Protein AF-A0A9D5NCJ2-F1 (afdb_monomer_lite)

Secondary structure (DSSP, 8-state):
--EEEEETTTTEEEEEETTEEEEEE-TTHHHHTTTTT-SSSEEEEEGGGTHHHHHHHHHTSS-HHHHHHHHHHHHHHHHHHHHHHTT-

Radius of gyration: 12.78 Å; chains: 1; bounding box: 34×27×31 Å

pLDDT: mean 77.66, std 10.02, range [46.31, 92.62]

Foldseek 3Di:
DWKWKQQLVQQKIWTQDPVGIDIDHQPCSVVLCVVQVCPPSMDMDHCVQCVVLVVCPVVVVDDSVRSNVVVSVVSNVVSVVVVVVVVD

Sequence (88 aa):
MDRIIFDFETETFTVENDEGTMEHKLPGLKNSRERILADAGIMIMDASEMNELFRQYQDGTLDQEEFFEKIMESLVDHVKSRYHDSLN

Structure (mmCIF, N/CA/C/O backbone):
data_AF-A0A9D5NCJ2-F1
#
_entry.id   AF-A0A9D5NCJ2-F1
#
loop_
_atom_site.group_PDB
_atom_site.id
_atom_site.type_symbol
_atom_site.label_atom_id
_atom_site.label_alt_id
_atom_site.label_comp_id
_atom_site.label_asym_id
_atom_site.label_entity_id
_atom_site.label_seq_id
_atom_site.pdbx_PDB_ins_code
_atom_site.Cartn_x
_atom_site.Cartn_y
_atom_site.Cartn_z
_atom_site.occupancy
_atom_site.B_iso_or_equiv
_atom_site.auth_seq_id
_atom_site.auth_comp_id
_atom_site.auth_asym_id
_atom_site.auth_atom_id
_atom_site.pdbx_PDB_model_num
ATOM 1 N N . MET A 1 1 ? -2.524 -17.481 1.058 1.00 65.12 1 MET A N 1
ATOM 2 C CA . MET A 1 1 ? -1.377 -16.633 0.672 1.00 65.12 1 MET A CA 1
ATOM 3 C C . MET A 1 1 ? -1.921 -15.237 0.663 1.00 65.12 1 MET A C 1
ATOM 5 O O . MET A 1 1 ? -2.738 -14.933 -0.202 1.00 65.12 1 MET A O 1
ATOM 9 N N . ASP A 1 2 ? -1.548 -14.469 1.674 1.00 81.38 2 ASP A N 1
ATOM 10 C CA . ASP A 1 2 ? -1.983 -13.091 1.794 1.00 81.38 2 ASP A CA 1
ATOM 11 C C . ASP A 1 2 ? -1.268 -12.273 0.719 1.00 81.38 2 ASP A C 1
ATOM 13 O O . ASP A 1 2 ? -0.047 -12.367 0.563 1.00 81.38 2 ASP A O 1
ATOM 17 N N . ARG A 1 3 ? -2.021 -11.507 -0.062 1.00 83.69 3 ARG A N 1
ATOM 18 C CA . ARG A 1 3 ? -1.467 -10.700 -1.150 1.00 83.69 3 ARG A CA 1
ATOM 19 C C . ARG A 1 3 ? -1.987 -9.284 -1.083 1.00 83.69 3 ARG A C 1
ATOM 21 O O . ARG A 1 3 ? -3.126 -9.035 -0.694 1.00 83.69 3 ARG A O 1
ATOM 28 N N . ILE A 1 4 ? -1.136 -8.366 -1.506 1.00 83.69 4 ILE A N 1
ATOM 29 C CA . ILE A 1 4 ? -1.469 -6.957 -1.621 1.00 83.69 4 ILE A CA 1
ATOM 30 C C . ILE A 1 4 ? -1.414 -6.588 -3.084 1.00 83.69 4 ILE A C 1
ATOM 32 O O . ILE A 1 4 ? -0.447 -6.905 -3.777 1.00 83.69 4 ILE A O 1
ATOM 36 N N . ILE A 1 5 ? -2.451 -5.906 -3.538 1.00 86.31 5 ILE A N 1
ATOM 37 C CA . ILE A 1 5 ? -2.578 -5.419 -4.898 1.00 86.31 5 ILE A CA 1
ATOM 38 C C . ILE A 1 5 ? -2.583 -3.899 -4.843 1.00 86.31 5 ILE A C 1
ATOM 40 O O . ILE A 1 5 ? -3.466 -3.299 -4.235 1.00 86.31 5 ILE A O 1
ATOM 44 N N . PHE A 1 6 ? -1.603 -3.284 -5.491 1.00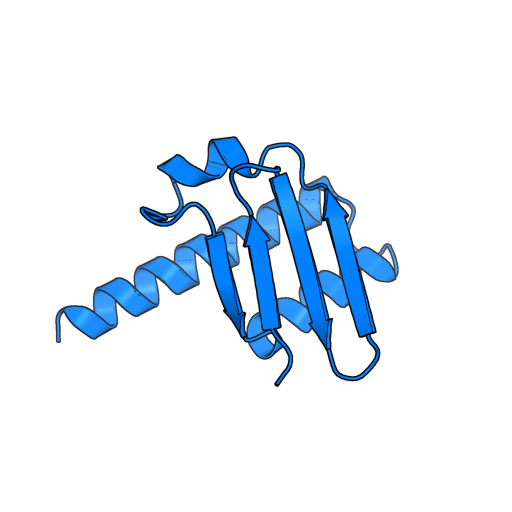 84.75 6 PHE A N 1
ATOM 45 C CA . PHE A 1 6 ? -1.553 -1.849 -5.728 1.00 84.75 6 PHE A CA 1
ATOM 46 C C . PHE A 1 6 ? -2.007 -1.576 -7.155 1.00 84.75 6 PHE A C 1
ATOM 48 O O . PHE A 1 6 ? -1.338 -1.989 -8.104 1.00 84.75 6 PHE A O 1
ATOM 55 N N . ASP A 1 7 ? -3.129 -0.880 -7.299 1.00 87.62 7 ASP A N 1
ATOM 56 C CA . ASP A 1 7 ? -3.614 -0.375 -8.577 1.00 87.62 7 ASP A CA 1
ATOM 57 C C . ASP A 1 7 ? -3.260 1.111 -8.694 1.00 87.62 7 ASP A C 1
ATOM 59 O O . ASP A 1 7 ? -3.823 1.984 -8.025 1.00 87.62 7 ASP A O 1
ATOM 63 N N . PHE A 1 8 ? -2.281 1.396 -9.549 1.00 83.25 8 PHE A N 1
ATOM 64 C CA . PHE A 1 8 ? -1.778 2.746 -9.781 1.00 83.25 8 PHE A CA 1
ATOM 65 C C . PHE A 1 8 ? -2.708 3.567 -10.679 1.00 83.25 8 PHE A C 1
ATOM 67 O O . PHE A 1 8 ? -2.565 4.788 -10.745 1.00 83.25 8 PHE A O 1
ATOM 74 N N . GLU A 1 9 ? -3.628 2.932 -11.409 1.00 83.19 9 GLU A N 1
ATOM 75 C CA . GLU A 1 9 ? -4.578 3.629 -12.272 1.00 83.19 9 GLU A CA 1
ATOM 76 C C . GLU A 1 9 ? -5.772 4.149 -11.479 1.00 83.19 9 GLU A C 1
ATOM 78 O O . GLU A 1 9 ? -6.162 5.308 -11.654 1.00 83.19 9 GLU A O 1
ATOM 83 N N . THR A 1 10 ? -6.326 3.312 -10.599 1.00 86.94 10 THR A N 1
ATOM 84 C CA . THR A 1 10 ? -7.461 3.659 -9.729 1.00 86.94 10 THR A CA 1
ATOM 85 C C . THR A 1 10 ? -7.041 4.217 -8.373 1.00 86.94 10 THR A C 1
ATOM 87 O O . THR A 1 10 ? -7.906 4.644 -7.604 1.00 86.94 10 THR A O 1
ATOM 90 N N . GLU A 1 11 ? -5.733 4.258 -8.097 1.00 87.75 11 GLU A N 1
ATOM 91 C CA . GLU A 1 11 ? -5.151 4.731 -6.837 1.00 87.75 11 GLU A CA 1
ATOM 92 C C . GLU A 1 11 ? -5.708 3.975 -5.628 1.00 87.75 11 GLU A C 1
ATOM 94 O O . GLU A 1 11 ? -6.052 4.559 -4.597 1.00 87.75 11 GLU A O 1
ATOM 99 N N . THR A 1 12 ? -5.831 2.660 -5.769 1.00 86.62 12 THR A N 1
ATOM 100 C CA . THR A 1 12 ? -6.350 1.773 -4.730 1.00 86.62 12 THR A CA 1
ATOM 101 C C . THR A 1 12 ? -5.294 0.780 -4.292 1.00 86.62 12 THR A C 1
ATOM 103 O O . THR A 1 12 ? -4.501 0.281 -5.089 1.00 86.62 12 THR A O 1
ATOM 106 N N . PHE A 1 13 ? -5.313 0.466 -3.002 1.00 86.31 13 PHE A N 1
ATOM 107 C CA . PHE A 1 13 ? -4.701 -0.749 -2.501 1.00 86.31 13 PHE A CA 1
ATOM 108 C C . PHE A 1 13 ? -5.777 -1.727 -2.073 1.00 86.31 13 PHE A C 1
ATOM 110 O O . PHE A 1 13 ? -6.799 -1.343 -1.501 1.00 86.31 13 PHE A O 1
ATOM 117 N N . THR A 1 14 ? -5.505 -2.997 -2.328 1.00 88.12 14 THR A N 1
ATOM 118 C CA . THR A 1 14 ? -6.329 -4.109 -1.884 1.00 88.12 14 THR A CA 1
ATOM 119 C C . THR A 1 14 ? -5.468 -5.069 -1.087 1.00 88.12 14 THR A C 1
ATOM 121 O O . THR A 1 14 ? -4.428 -5.504 -1.572 1.00 88.12 14 THR A O 1
ATOM 124 N N . VAL A 1 15 ? -5.902 -5.408 0.121 1.00 85.88 15 VAL A N 1
ATOM 125 C CA . VAL A 1 15 ? -5.329 -6.493 0.919 1.00 85.88 15 VAL A CA 1
ATOM 126 C C . VAL A 1 15 ? -6.287 -7.669 0.836 1.00 85.88 15 VAL A C 1
ATOM 128 O O . VAL A 1 15 ? -7.450 -7.555 1.219 1.00 85.88 15 VAL A O 1
ATOM 131 N N . GLU A 1 16 ? -5.811 -8.790 0.313 1.00 87.44 16 GLU A N 1
ATOM 132 C CA . GLU A 1 16 ? -6.529 -10.060 0.321 1.00 87.44 16 GLU A CA 1
ATOM 133 C C . GLU A 1 16 ? -5.830 -10.998 1.296 1.00 87.44 16 GLU A C 1
ATOM 135 O O . GLU A 1 16 ? -4.691 -11.405 1.056 1.00 87.44 16 GLU A O 1
ATOM 140 N N . ASN A 1 17 ? -6.515 -11.334 2.384 1.00 81.75 17 ASN A N 1
ATOM 141 C CA . ASN A 1 17 ? -6.032 -12.260 3.399 1.00 81.75 17 ASN A CA 1
ATOM 142 C C . ASN A 1 17 ? -7.091 -13.322 3.739 1.00 81.75 17 ASN A C 1
ATOM 144 O O . ASN A 1 17 ? -8.195 -13.318 3.188 1.00 81.75 17 ASN A O 1
ATOM 148 N N . ASP A 1 18 ? -6.761 -14.246 4.645 1.00 80.38 18 ASP A N 1
ATOM 149 C CA . ASP A 1 18 ? -7.701 -15.281 5.111 1.00 80.38 18 ASP A CA 1
ATOM 150 C C . ASP A 1 18 ? -8.953 -14.710 5.825 1.00 80.38 18 ASP A C 1
ATOM 152 O O . ASP A 1 18 ? -9.970 -15.399 5.927 1.00 80.38 18 ASP A O 1
ATOM 156 N N . GLU A 1 19 ? -8.916 -13.456 6.294 1.00 78.19 19 GLU A N 1
ATOM 157 C CA . GLU A 1 19 ? -10.054 -12.771 6.930 1.00 78.19 19 GLU A CA 1
ATOM 158 C C . GLU A 1 19 ? -10.976 -12.062 5.920 1.00 78.19 19 GLU A C 1
ATOM 160 O O . GLU A 1 19 ? -12.135 -11.777 6.235 1.00 78.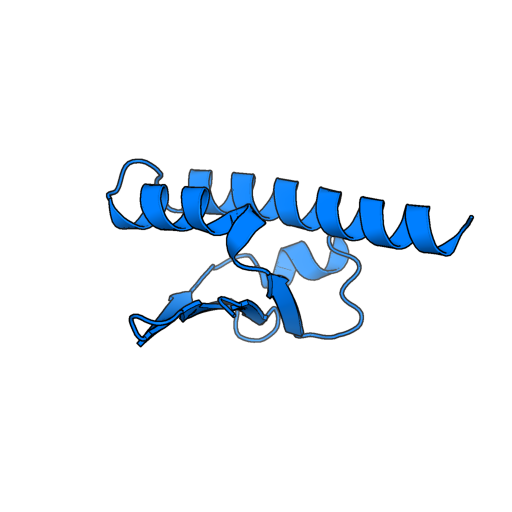19 19 GLU A O 1
ATOM 165 N N . GLY A 1 20 ? -10.502 -11.810 4.695 1.00 81.88 20 GLY A N 1
ATOM 166 C CA . GLY A 1 20 ? -11.287 -11.242 3.604 1.00 81.88 20 GLY A CA 1
ATOM 167 C C . GLY A 1 20 ? -10.500 -10.314 2.678 1.00 81.88 20 GLY A C 1
ATOM 168 O O . GLY A 1 20 ? -9.271 -10.299 2.641 1.00 81.88 20 GLY A O 1
ATOM 169 N N . THR A 1 21 ? -11.242 -9.527 1.897 1.00 85.25 21 THR A N 1
ATOM 170 C CA . THR A 1 21 ? -10.695 -8.516 0.98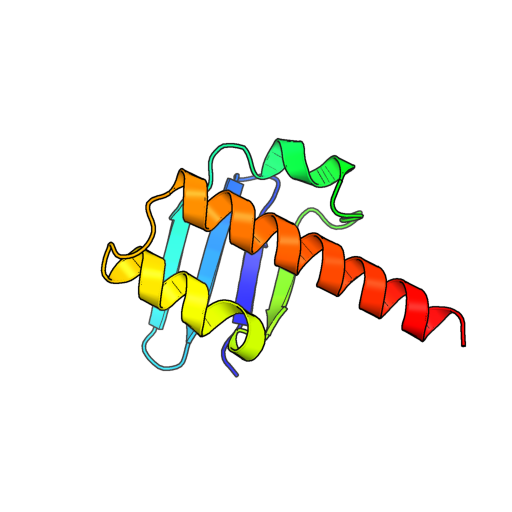4 1.00 85.25 21 THR A CA 1
ATOM 171 C C . THR A 1 21 ? -11.005 -7.126 1.520 1.00 85.25 21 THR A C 1
ATOM 173 O O . THR A 1 21 ? -12.171 -6.798 1.751 1.00 85.25 21 THR A O 1
ATOM 176 N N . MET A 1 22 ? -9.976 -6.301 1.690 1.00 83.75 22 MET A N 1
ATOM 177 C CA . MET A 1 22 ? -10.106 -4.902 2.093 1.00 83.75 22 MET A CA 1
ATOM 178 C C . MET A 1 22 ? -9.537 -3.997 1.014 1.00 83.75 22 MET A C 1
ATOM 180 O O . MET A 1 22 ? -8.380 -4.145 0.634 1.00 83.75 22 MET A O 1
ATOM 184 N N . GLU A 1 23 ? -10.347 -3.054 0.542 1.00 86.94 23 GLU A N 1
ATOM 185 C CA . GLU A 1 23 ? -9.963 -2.067 -0.464 1.00 86.94 23 GLU A CA 1
ATOM 186 C C . GLU A 1 23 ? -9.984 -0.668 0.146 1.00 86.94 23 GLU A C 1
ATOM 188 O O . GLU A 1 23 ? -10.914 -0.289 0.861 1.00 86.94 23 GLU A O 1
ATOM 193 N N . HIS A 1 24 ? -8.963 0.114 -0.170 1.00 84.69 24 HIS A N 1
ATOM 194 C CA . HIS A 1 24 ? -8.797 1.474 0.313 1.00 84.69 24 HIS A CA 1
ATOM 195 C C . HIS A 1 24 ? -8.149 2.337 -0.769 1.00 84.69 24 HIS A C 1
ATOM 197 O O . HIS A 1 24 ? -7.328 1.874 -1.561 1.00 84.69 24 HIS A O 1
ATOM 203 N N . LYS A 1 25 ? -8.489 3.628 -0.787 1.00 85.06 25 LYS A N 1
ATOM 204 C CA . LYS A 1 25 ? -7.869 4.593 -1.700 1.00 85.06 25 LYS A CA 1
ATOM 205 C C . LYS A 1 25 ? -6.580 5.153 -1.111 1.00 85.06 25 LYS A C 1
ATOM 207 O O . LYS A 1 25 ? -6.582 5.628 0.020 1.00 85.06 25 LYS A O 1
ATOM 212 N N . LEU A 1 26 ? -5.523 5.171 -1.917 1.00 81.38 26 LEU A N 1
ATOM 213 C CA . LEU A 1 26 ? -4.260 5.861 -1.650 1.00 81.38 26 LEU A CA 1
ATOM 214 C C . LEU A 1 26 ? -4.086 6.994 -2.664 1.00 81.38 26 LEU A C 1
ATOM 216 O O . LEU A 1 26 ? -3.404 6.819 -3.676 1.00 81.38 26 LEU A O 1
ATOM 220 N N . PRO A 1 27 ? -4.714 8.158 -2.428 1.00 80.94 27 PRO A N 1
ATOM 221 C CA . PRO A 1 27 ? -4.524 9.317 -3.289 1.00 80.94 27 PRO A CA 1
ATOM 222 C C . PRO A 1 27 ? -3.036 9.676 -3.374 1.00 80.94 27 PRO A C 1
ATOM 224 O O . PRO A 1 27 ? -2.371 9.822 -2.353 1.00 80.94 27 PRO A O 1
ATOM 227 N N . GLY A 1 28 ? -2.519 9.817 -4.595 1.00 78.94 28 GLY A N 1
ATOM 228 C CA . GLY A 1 28 ? -1.103 10.069 -4.859 1.00 78.94 28 GLY A CA 1
ATOM 229 C C . GLY A 1 28 ? -0.323 8.835 -5.312 1.00 78.94 28 GLY A C 1
ATOM 230 O O . GLY A 1 28 ? 0.777 8.994 -5.845 1.00 78.94 28 GLY A O 1
ATOM 231 N N . LEU A 1 29 ? -0.890 7.626 -5.200 1.00 80.62 29 LEU A N 1
ATOM 232 C CA . LEU A 1 29 ? -0.256 6.388 -5.666 1.00 80.62 29 LEU A CA 1
ATOM 233 C C . LEU A 1 29 ? 0.078 6.447 -7.162 1.00 80.62 29 LEU A C 1
ATOM 235 O O . LEU A 1 29 ? 1.148 6.010 -7.576 1.00 80.62 29 LEU A O 1
ATOM 239 N N . LYS A 1 30 ? -0.775 7.070 -7.981 1.00 80.38 30 LYS A N 1
ATOM 240 C CA . LYS A 1 30 ? -0.521 7.218 -9.420 1.00 80.38 30 LYS A CA 1
ATOM 241 C C . LYS A 1 30 ? 0.738 8.032 -9.728 1.00 80.38 30 LYS A C 1
ATOM 243 O O . LYS A 1 30 ? 1.424 7.735 -10.702 1.00 80.38 30 LYS A O 1
ATOM 248 N N . ASN A 1 31 ? 1.070 9.023 -8.898 1.00 76.94 31 ASN A N 1
ATOM 249 C CA . ASN A 1 31 ? 2.286 9.835 -9.062 1.00 76.94 31 ASN A CA 1
ATOM 250 C C . ASN A 1 31 ? 3.550 9.035 -8.724 1.00 76.94 31 ASN A C 1
ATOM 252 O O . ASN A 1 31 ? 4.632 9.288 -9.247 1.00 76.94 31 ASN A O 1
ATOM 256 N N . SER A 1 32 ? 3.402 8.028 -7.869 1.00 69.44 32 SER A N 1
ATOM 257 C CA . SER A 1 32 ? 4.469 7.111 -7.499 1.00 69.44 32 SER A CA 1
ATOM 258 C C . SER A 1 32 ? 4.802 6.087 -8.584 1.00 69.44 32 SER A C 1
ATOM 260 O O . SER A 1 32 ? 5.866 5.472 -8.519 1.00 69.44 32 SER A O 1
ATOM 262 N N . ARG A 1 33 ? 3.953 5.948 -9.612 1.00 66.44 33 ARG A N 1
ATOM 263 C CA . ARG A 1 33 ? 4.152 5.050 -10.762 1.00 66.44 33 ARG A CA 1
ATOM 264 C C . ARG A 1 33 ? 5.401 5.371 -11.587 1.00 66.44 33 ARG A C 1
ATOM 266 O O . ARG A 1 33 ? 5.942 4.484 -12.224 1.00 66.44 33 ARG A O 1
ATOM 273 N N . GLU A 1 34 ? 5.868 6.618 -11.614 1.00 63.75 34 GLU A N 1
ATOM 274 C CA . GLU A 1 34 ? 7.131 6.943 -12.303 1.00 63.75 34 GLU A CA 1
ATOM 275 C C . GLU A 1 34 ? 8.361 6.564 -11.462 1.00 63.75 34 GLU A C 1
ATOM 277 O O . GLU A 1 34 ? 9.437 6.305 -11.998 1.00 63.75 34 GLU A O 1
ATOM 282 N N . ARG A 1 35 ? 8.208 6.526 -10.131 1.00 61.31 35 ARG A N 1
ATOM 283 C CA . ARG A 1 35 ? 9.269 6.183 -9.169 1.00 61.31 35 ARG A CA 1
ATOM 284 C C . ARG A 1 35 ? 9.403 4.679 -8.955 1.00 61.31 35 ARG A C 1
ATOM 286 O O . ARG A 1 35 ? 10.511 4.167 -8.826 1.00 61.31 35 ARG A O 1
ATOM 293 N N . ILE A 1 36 ? 8.274 3.993 -8.877 1.00 64.94 36 ILE A N 1
ATOM 294 C CA . ILE A 1 36 ? 8.168 2.541 -8.806 1.00 64.94 36 ILE A CA 1
ATOM 295 C C . ILE A 1 36 ? 8.109 2.091 -10.258 1.00 64.94 36 ILE A C 1
ATOM 297 O O . ILE A 1 36 ? 7.172 2.475 -10.929 1.00 64.94 36 ILE A O 1
ATOM 301 N N . LEU A 1 37 ? 9.092 1.337 -10.757 1.00 58.09 37 LEU A N 1
ATOM 302 C CA . LEU A 1 37 ? 9.235 0.886 -12.158 1.00 58.09 37 LEU A CA 1
ATOM 303 C C . LEU A 1 37 ? 8.092 -0.052 -12.634 1.00 58.09 37 LEU A C 1
ATOM 305 O O . LEU A 1 37 ? 8.325 -1.148 -13.139 1.00 58.09 37 LEU A O 1
ATOM 309 N N . ALA A 1 38 ? 6.839 0.339 -12.426 1.00 56.72 38 ALA A N 1
ATOM 310 C CA . ALA A 1 38 ? 5.634 -0.414 -12.699 1.00 56.72 38 ALA A CA 1
ATOM 311 C C . ALA A 1 38 ? 5.194 -0.133 -14.142 1.00 56.72 38 ALA A C 1
ATOM 313 O O . ALA A 1 38 ? 4.322 0.695 -14.421 1.00 56.72 38 ALA A O 1
ATOM 314 N N . ASP A 1 39 ? 5.829 -0.839 -15.077 1.00 53.97 39 ASP A N 1
ATOM 315 C CA . ASP A 1 39 ? 5.372 -0.921 -16.471 1.00 53.97 39 ASP A CA 1
ATOM 316 C C . ASP A 1 39 ? 3.933 -1.490 -16.526 1.00 53.97 39 ASP A C 1
ATOM 318 O O . ASP A 1 39 ? 3.094 -1.062 -17.318 1.00 53.97 39 ASP A O 1
ATOM 322 N N . ALA A 1 40 ? 3.603 -2.377 -15.579 1.00 56.75 40 ALA A N 1
ATOM 323 C CA . ALA A 1 40 ? 2.255 -2.861 -15.313 1.00 56.75 40 ALA A CA 1
ATOM 324 C C . ALA A 1 40 ? 1.519 -1.910 -14.354 1.00 56.75 40 ALA A C 1
ATOM 326 O O . ALA A 1 40 ? 1.977 -1.677 -13.242 1.00 56.75 40 ALA A O 1
ATOM 327 N N . GLY A 1 41 ? 0.350 -1.393 -14.748 1.00 67.81 41 GLY A N 1
ATOM 328 C CA . GLY A 1 41 ? -0.495 -0.529 -13.903 1.00 67.81 41 GLY A CA 1
ATOM 329 C C . GLY A 1 41 ? -0.961 -1.159 -12.579 1.00 67.81 41 GLY A C 1
ATOM 330 O O . GLY A 1 41 ? -1.526 -0.459 -11.746 1.00 67.81 41 GLY A O 1
ATOM 331 N N . ILE A 1 42 ? -0.685 -2.452 -12.374 1.00 77.69 42 ILE A N 1
ATOM 332 C CA . ILE A 1 42 ? -0.985 -3.216 -11.166 1.00 77.69 42 ILE A CA 1
ATOM 333 C C . ILE A 1 42 ? 0.300 -3.880 -10.661 1.00 77.69 42 ILE A C 1
ATOM 335 O O . ILE A 1 42 ? 0.990 -4.563 -11.422 1.00 77.69 42 ILE A O 1
ATOM 339 N N . MET A 1 43 ? 0.584 -3.737 -9.368 1.00 78.75 43 MET A N 1
ATOM 340 C CA . MET A 1 43 ? 1.650 -4.459 -8.673 1.00 78.75 43 MET A CA 1
ATOM 341 C C . MET A 1 43 ? 1.057 -5.391 -7.622 1.00 78.75 43 MET A C 1
ATOM 343 O O . MET A 1 43 ? 0.195 -4.985 -6.850 1.00 78.75 43 MET A O 1
ATOM 347 N N . ILE A 1 44 ? 1.538 -6.634 -7.586 1.00 76.56 44 ILE A N 1
ATOM 348 C CA . ILE A 1 44 ? 1.118 -7.637 -6.605 1.00 76.56 44 ILE A CA 1
ATOM 349 C C . ILE A 1 44 ? 2.320 -7.999 -5.740 1.00 76.56 44 ILE A C 1
ATOM 351 O O . ILE A 1 44 ? 3.372 -8.368 -6.266 1.00 76.56 44 ILE A O 1
ATOM 355 N N . MET A 1 45 ? 2.151 -7.904 -4.426 1.00 77.12 45 MET A N 1
ATOM 356 C CA . M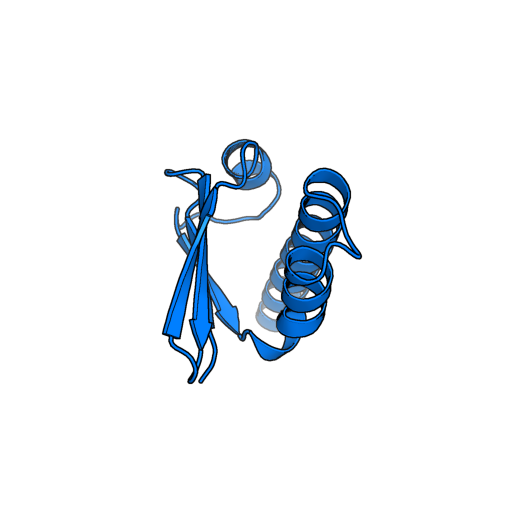ET A 1 45 ? 3.174 -8.199 -3.426 1.00 77.12 45 MET A CA 1
ATOM 357 C C . MET A 1 45 ? 2.665 -9.214 -2.407 1.00 77.12 45 MET A C 1
ATOM 359 O O . MET A 1 45 ? 1.458 -9.354 -2.204 1.00 77.12 45 MET A O 1
ATOM 363 N N . ASP A 1 46 ? 3.594 -9.917 -1.764 1.00 77.19 46 ASP A N 1
ATOM 364 C CA . ASP A 1 46 ? 3.267 -10.804 -0.651 1.00 77.19 46 ASP A CA 1
ATOM 365 C C . ASP A 1 46 ? 2.953 -9.972 0.597 1.00 77.19 46 ASP A C 1
ATOM 367 O O . ASP A 1 46 ? 3.706 -9.057 0.947 1.00 77.19 46 ASP A O 1
ATOM 371 N N . ALA A 1 47 ? 1.833 -10.263 1.265 1.00 71.75 47 ALA A N 1
ATOM 372 C CA . ALA A 1 47 ? 1.417 -9.446 2.397 1.00 71.75 47 ALA A CA 1
ATOM 373 C C . ALA A 1 47 ? 2.295 -9.620 3.631 1.00 71.75 47 ALA A C 1
ATOM 375 O O . ALA A 1 47 ? 2.259 -8.760 4.506 1.00 71.75 47 ALA A O 1
ATOM 376 N N . SER A 1 48 ? 3.133 -10.656 3.694 1.00 73.94 48 SER A N 1
ATOM 377 C CA . SER A 1 48 ? 4.035 -10.872 4.826 1.00 73.94 48 SER A CA 1
ATOM 378 C C . SER A 1 48 ? 4.976 -9.685 5.062 1.00 73.94 48 SER A C 1
ATOM 380 O O . SER A 1 48 ? 5.286 -9.389 6.212 1.00 73.94 48 SER A O 1
ATOM 382 N N . GLU A 1 49 ? 5.400 -8.980 4.003 1.00 68.69 49 GLU A N 1
ATOM 383 C CA . GLU A 1 49 ? 6.326 -7.840 4.112 1.00 68.69 49 GLU A CA 1
ATOM 384 C C . GLU A 1 49 ? 5.647 -6.541 4.572 1.00 68.69 49 GLU A C 1
ATOM 386 O O . GLU A 1 49 ? 6.299 -5.683 5.160 1.00 68.69 49 GLU A O 1
ATOM 391 N N . MET A 1 50 ? 4.344 -6.379 4.328 1.00 77.75 50 MET A N 1
ATOM 392 C CA . MET A 1 50 ? 3.643 -5.113 4.589 1.00 77.75 50 MET A CA 1
ATOM 393 C C . MET A 1 50 ? 2.460 -5.238 5.556 1.00 77.75 50 MET A C 1
ATOM 395 O O . MET A 1 50 ? 1.901 -4.219 5.957 1.00 77.75 50 MET A O 1
ATOM 399 N N . ASN A 1 51 ? 2.101 -6.447 5.997 1.00 78.00 51 ASN A N 1
ATOM 400 C CA . ASN A 1 51 ? 1.010 -6.701 6.947 1.00 78.00 51 ASN A CA 1
ATOM 401 C C . ASN A 1 51 ? 1.148 -5.875 8.229 1.00 78.00 51 ASN A C 1
ATOM 403 O O . ASN A 1 51 ? 0.151 -5.406 8.774 1.00 78.00 51 ASN A O 1
ATOM 407 N N . GLU A 1 52 ? 2.377 -5.668 8.706 1.00 83.12 52 GLU A N 1
ATOM 408 C CA . GLU A 1 52 ? 2.621 -4.848 9.891 1.00 83.12 52 GLU A CA 1
ATOM 409 C C . GLU A 1 52 ? 2.251 -3.373 9.655 1.00 83.12 52 GLU A C 1
ATOM 411 O O . GLU A 1 52 ? 1.596 -2.770 10.504 1.00 83.12 52 GLU A O 1
ATOM 416 N N . LEU A 1 53 ? 2.578 -2.817 8.481 1.00 85.06 53 LEU A N 1
ATOM 417 C CA . LEU A 1 53 ? 2.213 -1.448 8.100 1.00 85.06 53 LEU A CA 1
ATOM 418 C C . LEU A 1 53 ? 0.695 -1.289 7.980 1.00 85.06 53 LEU A C 1
ATOM 420 O O . LEU A 1 53 ? 0.138 -0.321 8.496 1.00 85.06 53 LEU A O 1
ATOM 424 N N . PHE A 1 54 ? 0.010 -2.257 7.360 1.00 79.94 54 PHE A N 1
ATOM 425 C CA . PHE A 1 54 ? -1.454 -2.237 7.271 1.00 79.94 54 PHE A CA 1
ATOM 426 C C . PHE A 1 54 ? -2.102 -2.310 8.644 1.00 79.94 54 PHE A C 1
ATOM 428 O O . PHE A 1 54 ? -3.029 -1.555 8.922 1.00 79.94 54 PHE A O 1
ATOM 435 N N . ARG A 1 55 ? -1.599 -3.179 9.523 1.00 83.69 55 ARG A N 1
ATOM 436 C CA . ARG A 1 55 ? -2.132 -3.313 10.877 1.00 83.69 55 ARG A CA 1
ATOM 437 C C . ARG A 1 55 ? -1.977 -2.016 11.668 1.00 83.69 55 ARG A C 1
ATOM 439 O O . ARG A 1 55 ? -2.915 -1.620 12.351 1.00 83.69 55 ARG A O 1
ATOM 446 N N . GLN A 1 56 ? -0.830 -1.347 11.551 1.00 87.44 56 GLN A N 1
ATOM 447 C CA . GLN A 1 56 ? -0.609 -0.046 12.183 1.00 87.44 56 GLN A CA 1
ATOM 448 C C . GLN A 1 56 ? -1.536 1.036 11.610 1.00 87.44 56 GLN A C 1
ATOM 450 O O . GLN A 1 56 ? -2.062 1.842 12.372 1.00 87.44 56 GLN A O 1
ATOM 455 N N . TYR A 1 57 ? -1.793 1.034 10.299 1.00 84.81 57 TYR A N 1
ATOM 456 C CA . TYR A 1 57 ? -2.758 1.950 9.683 1.00 84.81 57 TYR A CA 1
ATOM 457 C C . TYR A 1 57 ? -4.200 1.682 10.148 1.00 84.81 57 TYR A C 1
ATOM 459 O O . TYR A 1 57 ? -4.935 2.607 10.481 1.00 84.81 57 TYR A O 1
ATOM 467 N N . GLN A 1 58 ? -4.605 0.412 10.240 1.00 82.06 58 GLN A N 1
ATOM 468 C CA . GLN A 1 58 ? -5.951 0.016 10.671 1.00 82.06 58 GLN A CA 1
ATOM 469 C C . GLN A 1 58 ? -6.237 0.311 12.144 1.00 82.06 58 GLN A C 1
ATOM 471 O O . GLN A 1 58 ? -7.352 0.694 12.492 1.00 82.06 58 GLN A O 1
ATOM 476 N N . ASP A 1 59 ? -5.241 0.119 13.005 1.00 88.06 59 ASP A N 1
ATOM 477 C CA . ASP A 1 59 ? -5.306 0.459 14.428 1.00 88.06 59 ASP A CA 1
ATOM 478 C C . ASP A 1 59 ? -5.220 1.981 14.672 1.00 88.06 59 ASP A C 1
ATOM 480 O O . ASP A 1 59 ? -5.534 2.457 15.761 1.00 88.06 59 ASP A O 1
ATOM 484 N N . GLY A 1 60 ? -4.853 2.761 13.648 1.00 86.38 60 GLY A N 1
ATOM 485 C CA . GLY A 1 60 ? -4.666 4.210 13.742 1.00 86.38 60 GLY A CA 1
ATOM 486 C C . GLY A 1 60 ? -3.334 4.619 14.374 1.00 86.38 60 GLY A C 1
ATOM 487 O O . GLY A 1 60 ? -3.158 5.787 14.714 1.00 86.38 60 GLY A O 1
ATOM 488 N N . THR A 1 61 ? -2.402 3.673 14.529 1.00 92.62 61 THR A N 1
ATOM 489 C CA . THR A 1 61 ? -1.011 3.939 14.916 1.00 92.62 61 THR A CA 1
ATOM 490 C C . THR A 1 61 ? -0.283 4.752 13.841 1.00 92.62 61 THR A C 1
ATOM 492 O O . THR A 1 61 ? 0.506 5.623 14.191 1.00 92.62 61 THR A O 1
ATOM 495 N N . LEU A 1 62 ? -0.548 4.478 12.557 1.00 89.25 62 LEU A N 1
ATOM 496 C CA . LEU A 1 62 ? -0.080 5.295 11.434 1.00 89.25 62 LEU A CA 1
ATOM 497 C C . LEU A 1 62 ? -1.246 6.081 10.853 1.00 89.25 62 LEU A C 1
ATOM 499 O O . LEU A 1 62 ? -2.311 5.512 10.591 1.00 89.25 62 LEU A O 1
ATOM 503 N N . ASP A 1 63 ? -1.027 7.364 10.582 1.00 88.44 63 ASP A N 1
ATOM 504 C CA . ASP A 1 63 ? -1.942 8.106 9.726 1.00 88.44 63 ASP A CA 1
ATOM 505 C C . ASP A 1 63 ? -1.731 7.760 8.240 1.00 88.44 63 ASP A C 1
ATOM 507 O O . ASP A 1 63 ? -0.834 7.008 7.855 1.00 88.44 63 ASP A O 1
ATOM 511 N N . GLN A 1 64 ? -2.619 8.260 7.381 1.00 82.44 64 GLN A N 1
ATOM 512 C CA . GLN A 1 64 ? -2.599 7.941 5.955 1.00 82.44 64 GLN A CA 1
ATOM 513 C C . GLN A 1 64 ? -1.327 8.433 5.246 1.00 82.44 64 GLN A C 1
ATOM 515 O O . GLN A 1 64 ? -0.881 7.777 4.306 1.00 82.44 64 GLN A O 1
ATOM 520 N N . GLU A 1 65 ? -0.768 9.572 5.660 1.00 84.81 65 GLU A N 1
ATOM 521 C CA . GLU A 1 65 ? 0.447 10.141 5.073 1.00 84.81 65 GLU A CA 1
ATOM 522 C C . GLU A 1 65 ? 1.662 9.303 5.481 1.00 84.81 65 GLU A C 1
ATOM 524 O O . GLU A 1 65 ? 2.394 8.831 4.610 1.00 84.81 65 GLU A O 1
ATOM 529 N N . GLU A 1 66 ? 1.801 8.999 6.776 1.00 88.00 66 GLU A N 1
ATOM 530 C CA . GLU A 1 66 ? 2.882 8.145 7.284 1.00 88.00 66 GLU A CA 1
ATOM 531 C C . GLU A 1 66 ? 2.829 6.727 6.700 1.00 88.00 66 GLU A C 1
ATOM 533 O O . GLU A 1 66 ? 3.853 6.139 6.336 1.00 88.00 66 GLU A O 1
ATOM 538 N N . PHE A 1 67 ? 1.625 6.161 6.597 1.00 85.19 67 PHE A N 1
ATOM 539 C CA . PHE A 1 67 ? 1.409 4.864 5.971 1.00 85.19 67 PHE A CA 1
ATOM 540 C C . PHE A 1 67 ? 1.828 4.884 4.497 1.00 85.19 67 PHE A C 1
ATOM 542 O O . PHE A 1 67 ? 2.535 3.980 4.042 1.00 85.19 67 PHE A O 1
ATOM 549 N N . PHE A 1 68 ? 1.434 5.925 3.758 1.00 81.81 68 PHE A N 1
ATOM 550 C CA . PHE A 1 68 ? 1.790 6.074 2.353 1.00 81.81 68 PHE A CA 1
ATOM 551 C C . PHE A 1 68 ? 3.305 6.186 2.162 1.00 81.81 68 PHE A C 1
ATOM 553 O O . PHE A 1 68 ? 3.851 5.487 1.310 1.00 81.81 68 PHE A O 1
ATOM 560 N N . GLU A 1 69 ? 4.001 6.994 2.966 1.00 85.38 69 GLU A N 1
ATOM 561 C CA . GLU A 1 69 ? 5.462 7.110 2.892 1.00 85.38 69 GLU A CA 1
ATOM 562 C C . GLU A 1 69 ? 6.160 5.766 3.136 1.00 85.38 69 GLU A C 1
ATOM 564 O O . GLU A 1 69 ? 6.996 5.352 2.328 1.00 85.38 69 GLU A O 1
ATOM 569 N N . LYS A 1 70 ? 5.765 5.031 4.182 1.00 86.19 70 LYS A N 1
ATOM 570 C CA . LYS A 1 70 ? 6.372 3.731 4.516 1.00 86.19 70 LYS A CA 1
ATOM 571 C C . LYS A 1 70 ? 6.132 2.672 3.443 1.00 86.19 70 LYS A C 1
ATOM 573 O O . LYS A 1 70 ? 7.057 1.957 3.063 1.00 86.19 70 LYS A O 1
ATOM 578 N N . ILE A 1 71 ? 4.905 2.586 2.925 1.00 82.12 71 ILE A N 1
ATOM 579 C CA . ILE A 1 71 ? 4.568 1.690 1.811 1.00 82.12 71 ILE A CA 1
ATOM 580 C C . ILE A 1 71 ? 5.405 2.034 0.580 1.00 82.12 71 ILE A C 1
ATOM 582 O O . ILE A 1 71 ? 5.924 1.140 -0.084 1.00 82.12 71 ILE A O 1
ATOM 586 N N . MET A 1 72 ? 5.572 3.323 0.290 1.00 79.62 72 MET A N 1
ATOM 587 C CA . MET A 1 72 ? 6.361 3.798 -0.839 1.00 79.62 72 MET A CA 1
ATOM 588 C C . MET A 1 72 ? 7.843 3.438 -0.727 1.00 79.62 72 MET A C 1
ATOM 590 O O . MET A 1 72 ? 8.439 3.020 -1.722 1.00 79.62 72 MET A O 1
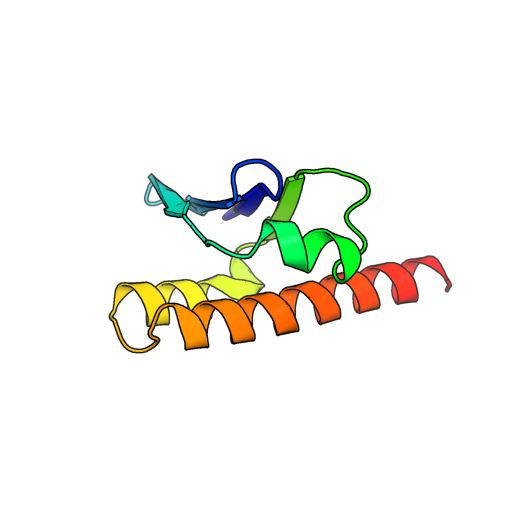ATOM 594 N N . GLU A 1 73 ? 8.435 3.558 0.460 1.00 83.31 73 GLU A N 1
ATOM 595 C CA . GLU A 1 73 ? 9.804 3.101 0.712 1.00 83.31 73 GLU A CA 1
ATOM 596 C C . GLU A 1 73 ? 9.936 1.588 0.497 1.00 83.31 73 GLU A C 1
ATOM 598 O O . GLU A 1 73 ? 10.786 1.152 -0.284 1.00 83.31 73 GLU A O 1
ATOM 603 N N . SER A 1 74 ? 9.044 0.789 1.093 1.00 80.69 74 SER A N 1
ATOM 604 C CA . SER A 1 74 ? 9.045 -0.668 0.922 1.00 80.69 74 SER A CA 1
ATOM 605 C C . SER A 1 74 ? 8.825 -1.098 -0.534 1.00 80.69 74 SER A C 1
ATOM 607 O O . SER A 1 74 ? 9.472 -2.035 -0.998 1.00 80.69 74 SER A O 1
ATOM 609 N N . LEU A 1 75 ? 7.965 -0.403 -1.286 1.00 76.75 75 LEU A N 1
ATOM 610 C CA . LEU A 1 75 ? 7.746 -0.644 -2.717 1.00 76.75 75 LEU A CA 1
ATOM 611 C C . LEU A 1 75 ? 9.024 -0.411 -3.530 1.00 76.75 75 LEU A C 1
ATOM 613 O O . LEU A 1 75 ? 9.397 -1.235 -4.366 1.00 76.75 75 LEU A O 1
ATOM 617 N N . VAL A 1 76 ? 9.710 0.708 -3.286 1.00 76.81 76 VAL A N 1
ATOM 618 C CA . VAL A 1 76 ? 10.960 1.044 -3.978 1.00 76.81 76 VAL A CA 1
ATOM 619 C C . VAL A 1 76 ? 12.050 0.022 -3.661 1.00 76.81 76 VAL A C 1
ATOM 621 O O . VAL A 1 76 ? 12.757 -0.412 -4.574 1.00 76.81 76 VAL A O 1
ATOM 624 N N . ASP A 1 77 ? 12.177 -0.387 -2.403 1.00 77.69 77 ASP A N 1
ATOM 625 C CA . ASP A 1 77 ? 13.170 -1.377 -1.992 1.00 77.69 77 ASP A CA 1
ATOM 626 C C . ASP A 1 77 ? 12.865 -2.770 -2.554 1.00 77.69 77 ASP A C 1
ATOM 628 O O . ASP A 1 77 ? 13.776 -3.434 -3.057 1.00 77.69 77 ASP A O 1
ATOM 632 N N . HIS A 1 78 ? 11.593 -3.179 -2.592 1.00 76.31 78 HIS A N 1
ATOM 633 C CA . HIS A 1 78 ? 11.185 -4.441 -3.212 1.00 76.31 78 HIS A CA 1
ATOM 634 C C . HIS A 1 78 ? 11.516 -4.468 -4.712 1.00 76.31 78 HIS A C 1
ATOM 636 O O . HIS A 1 78 ? 12.094 -5.436 -5.215 1.00 76.31 78 HIS A O 1
ATOM 642 N N . VAL A 1 79 ? 11.215 -3.386 -5.440 1.00 73.31 79 VAL A N 1
ATOM 643 C CA . VAL A 1 79 ? 11.549 -3.269 -6.868 1.00 73.31 79 VAL A CA 1
ATOM 644 C C . VAL A 1 79 ? 13.060 -3.288 -7.084 1.00 73.31 79 VAL A C 1
ATOM 646 O O . VAL A 1 79 ? 13.540 -4.028 -7.943 1.00 73.31 79 VAL A O 1
ATOM 649 N N . LYS A 1 80 ? 13.828 -2.521 -6.299 1.00 71.88 80 LYS A N 1
ATOM 650 C CA . LYS A 1 80 ? 15.297 -2.527 -6.381 1.00 71.88 80 LYS A CA 1
ATOM 651 C C . LYS A 1 80 ? 15.867 -3.921 -6.143 1.00 71.88 80 LYS A C 1
ATOM 653 O O . LYS A 1 80 ? 16.722 -4.343 -6.914 1.00 71.88 80 LYS A O 1
ATOM 658 N N . SER A 1 81 ? 15.377 -4.627 -5.125 1.00 72.25 81 SER A N 1
ATOM 659 C CA . SER A 1 81 ? 15.798 -5.991 -4.798 1.00 72.25 81 SER A CA 1
ATOM 660 C C . SER A 1 81 ? 15.566 -6.944 -5.978 1.00 72.25 81 SER A C 1
ATOM 662 O O . SER A 1 81 ? 16.504 -7.567 -6.470 1.00 72.25 81 SER A O 1
ATOM 664 N N . ARG A 1 82 ? 14.355 -6.948 -6.553 1.00 67.25 82 ARG A N 1
ATOM 665 C CA . ARG A 1 82 ? 14.013 -7.761 -7.737 1.00 67.25 82 ARG A CA 1
ATOM 666 C C . ARG A 1 82 ? 14.872 -7.457 -8.967 1.00 67.25 82 ARG A C 1
ATOM 668 O O . ARG A 1 82 ? 15.254 -8.379 -9.690 1.00 67.25 82 ARG A O 1
ATOM 675 N N . TYR A 1 83 ? 15.168 -6.180 -9.213 1.00 65.12 83 TYR A N 1
ATOM 676 C CA . TYR A 1 83 ? 16.064 -5.767 -10.295 1.00 65.12 83 TYR A CA 1
ATOM 677 C C . TYR A 1 83 ? 17.503 -6.237 -10.062 1.00 65.12 83 TYR A C 1
ATOM 679 O O . TYR A 1 83 ? 18.168 -6.651 -11.009 1.00 65.12 83 TYR A O 1
ATOM 687 N N . HIS A 1 84 ? 17.976 -6.189 -8.816 1.00 59.84 84 HIS A N 1
ATOM 688 C CA . HIS A 1 84 ? 19.331 -6.600 -8.462 1.00 59.84 84 HIS A CA 1
ATOM 689 C C . HIS A 1 84 ? 19.515 -8.125 -8.549 1.00 59.84 84 HIS A C 1
ATOM 691 O O . HIS A 1 84 ? 20.558 -8.580 -9.014 1.00 59.84 84 HIS A O 1
ATOM 697 N N . ASP A 1 85 ? 18.496 -8.905 -8.177 1.00 58.22 85 ASP A N 1
ATOM 698 C CA . ASP A 1 85 ? 18.479 -10.368 -8.329 1.00 58.22 85 ASP A CA 1
ATOM 699 C C . ASP A 1 85 ? 18.394 -10.825 -9.795 1.00 58.22 85 ASP A C 1
ATOM 701 O O . ASP A 1 85 ? 18.884 -11.895 -10.129 1.00 58.22 85 ASP A O 1
ATOM 705 N N . SER A 1 86 ? 17.820 -10.021 -10.698 1.00 54.75 86 SER A N 1
ATOM 706 C CA . SER A 1 86 ? 17.745 -10.371 -12.132 1.00 54.75 86 SER A CA 1
ATOM 707 C C . SER A 1 86 ? 19.038 -10.092 -12.915 1.00 54.75 86 SER A C 1
ATOM 709 O O . SER A 1 86 ? 19.108 -10.416 -14.100 1.00 54.75 86 SER A O 1
ATOM 711 N N . LEU A 1 87 ? 20.039 -9.460 -12.290 1.00 55.53 87 LEU A N 1
ATOM 712 C CA . LEU A 1 87 ? 21.326 -9.103 -12.904 1.00 55.53 87 LEU A CA 1
ATOM 713 C C . LEU A 1 87 ? 22.507 -9.975 -12.432 1.00 55.53 87 LEU A 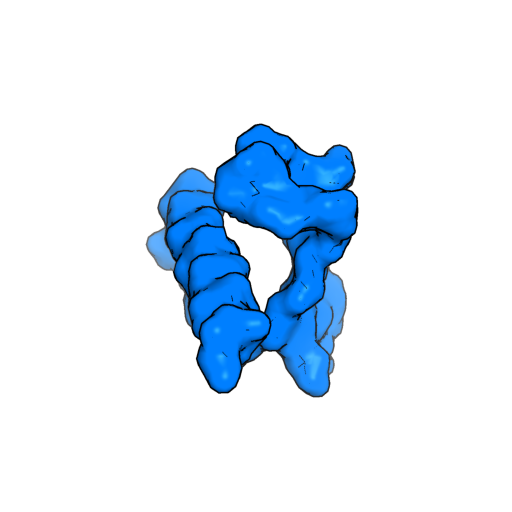C 1
ATOM 715 O O . LEU A 1 87 ? 23.621 -9.766 -12.918 1.00 55.53 87 LEU A O 1
ATOM 719 N N . ASN A 1 88 ? 22.276 -10.938 -11.532 1.00 46.31 88 ASN A N 1
ATOM 720 C CA . ASN A 1 88 ? 23.245 -11.963 -11.111 1.00 46.31 88 ASN A CA 1
ATOM 721 C C . ASN A 1 88 ? 22.885 -13.339 -11.683 1.00 46.31 88 ASN A C 1
ATOM 723 O O . ASN A 1 88 ? 23.828 -14.140 -11.874 1.00 46.31 88 ASN A O 1
#